Protein AF-A0A103XYT4-F1 (afdb_monomer_lite)

Radius of gyration: 25.84 Å; chains: 1; bounding box: 38×36×89 Å

Secondary structure (DSSP, 8-state):
--HHHHHHHHHHHHHHHHHHHHHHHHHHHIIIIIHHHHHHHHTS----PPPHHHHTTS-EEEETTT--EEEEGGGEEEEEEEETTEEEEEES---SEEEEEEEEEEETTEEEEEEEEEETTT--EEEEEEEEESSGGGGGGTT-EEEEGGGEEEE--

InterPro domains:
  IPR004910 Yippee/Mis18/Cereblon [PF03226] (61-152)
  IPR034751 Yippee domain [PS51792] (59-156)
  IPR039058 Yippee family [PTHR13848] (49-154)

Organism: Cynara cardunculus var. scolymus (NCBI:txid59895)

Foldseek 3Di:
DPPVVVVVVVVVVVVVVVVVVVVVVVVCCCVVPVVVVVVVVVVDDDLDQCDVVLVQAFKFKAFPPPRHTWGTPVQFPDFCDADPVGTKTKGLDTHQWDWADFDWDQDPVGIFTKTFIARNPPRDGFFIATCDDPDPVCCVRHNMTIGHPVGIDIDDD

Sequence (157 aa):
YNHLSLRRIYSSLSHYIYIYIYIYIYIYIYIYIYLPTKLYLFGNQYHQRIVMEDLDKNPFYSCNRCRNPIALRDNLLSKAFKAQSGQAYMFSDAKNFVLGENKVRQLMTGRFVVADVYCSNCGEVLGWKYLKSFHVSQNYKVGNFIIEKAKVLKEYA

Structure (mmCIF, N/CA/C/O backbone):
data_AF-A0A103XYT4-F1
#
_entry.id   AF-A0A103XYT4-F1
#
loop_
_atom_site.group_PDB
_atom_site.id
_atom_site.type_symbol
_atom_site.label_atom_id
_atom_site.label_alt_id
_atom_site.label_comp_id
_atom_site.label_asym_id
_atom_site.label_entity_id
_atom_site.label_seq_id
_atom_site.pdbx_PDB_ins_code
_atom_site.Cartn_x
_atom_site.Cartn_y
_atom_site.Cartn_z
_atom_site.occupancy
_atom_site.B_iso_or_equiv
_atom_site.auth_seq_id
_atom_site.auth_comp_id
_atom_site.auth_asym_id
_atom_site.auth_atom_id
_atom_site.pdbx_PDB_model_num
ATOM 1 N N . TYR A 1 1 ? -2.283 -23.734 -75.624 1.00 49.59 1 TYR A N 1
ATOM 2 C CA . TYR 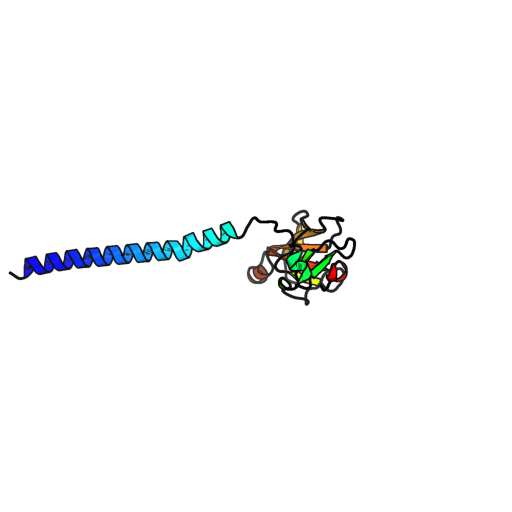A 1 1 ? -3.380 -23.073 -74.884 1.00 49.59 1 TYR A CA 1
ATOM 3 C C . TYR A 1 1 ? -3.254 -23.112 -73.348 1.00 49.59 1 TYR A C 1
ATOM 5 O O . TYR A 1 1 ? -3.831 -22.242 -72.715 1.00 49.59 1 TYR A O 1
ATOM 13 N N . ASN A 1 2 ? -2.459 -24.001 -72.724 1.00 55.03 2 ASN A N 1
ATOM 14 C CA . ASN A 1 2 ? -2.440 -24.168 -71.250 1.00 55.03 2 ASN A CA 1
ATOM 15 C C . ASN A 1 2 ? -1.407 -23.336 -70.454 1.00 55.03 2 ASN A C 1
ATOM 17 O O . ASN A 1 2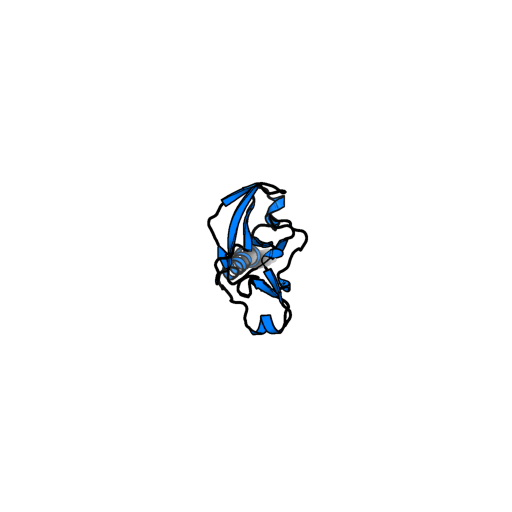 ? -1.461 -23.303 -69.231 1.00 55.03 2 ASN A O 1
ATOM 21 N N . HIS A 1 3 ? -0.456 -22.656 -71.103 1.00 51.31 3 HIS A N 1
ATOM 22 C CA . HIS A 1 3 ? 0.655 -22.002 -70.389 1.00 51.31 3 HIS A CA 1
ATOM 23 C C . HIS A 1 3 ? 0.339 -20.562 -69.923 1.00 51.31 3 HIS A C 1
ATOM 25 O O . HIS A 1 3 ? 0.902 -20.071 -68.945 1.00 51.31 3 HIS A O 1
ATOM 31 N N . LEU A 1 4 ? -0.586 -19.878 -70.610 1.00 52.75 4 LEU A N 1
ATOM 32 C CA . LEU A 1 4 ? -1.025 -18.515 -70.275 1.00 52.75 4 LEU A CA 1
ATOM 33 C C . LEU A 1 4 ? -2.061 -18.492 -69.139 1.00 52.75 4 LEU A C 1
ATOM 35 O O . LEU A 1 4 ? -2.088 -17.537 -68.366 1.00 52.75 4 LEU A O 1
ATOM 39 N N . SER A 1 5 ? -2.879 -19.542 -69.007 1.00 55.72 5 SER A N 1
ATOM 40 C CA . SER A 1 5 ? -3.843 -19.710 -67.912 1.00 55.72 5 SER A CA 1
ATOM 41 C C . SER A 1 5 ? -3.145 -20.023 -66.588 1.00 55.72 5 SER A C 1
ATOM 43 O O . SER A 1 5 ? -3.447 -19.386 -65.582 1.00 55.72 5 SER A O 1
ATOM 45 N N . LEU A 1 6 ? -2.140 -20.907 -66.597 1.00 52.59 6 LEU A N 1
ATOM 46 C CA . LEU A 1 6 ? -1.341 -21.231 -65.412 1.00 52.59 6 LEU A CA 1
ATOM 47 C C . LEU A 1 6 ? -0.606 -20.002 -64.862 1.00 52.59 6 LEU A C 1
ATOM 49 O O . LEU A 1 6 ? -0.729 -19.722 -63.677 1.00 52.59 6 LEU A O 1
ATOM 53 N N . ARG A 1 7 ? 0.076 -19.197 -65.694 1.00 54.84 7 ARG A N 1
ATOM 54 C CA . ARG A 1 7 ? 0.737 -17.960 -65.215 1.00 54.84 7 ARG A CA 1
ATOM 55 C C . ARG A 1 7 ? -0.231 -16.979 -64.546 1.00 54.84 7 ARG A C 1
ATOM 57 O O . ARG A 1 7 ? 0.147 -16.340 -63.569 1.00 54.84 7 ARG A O 1
ATOM 64 N N . ARG A 1 8 ? -1.465 -16.876 -65.048 1.00 54.53 8 ARG A N 1
ATOM 65 C CA . ARG A 1 8 ? -2.505 -15.999 -64.486 1.00 54.53 8 ARG A CA 1
ATOM 66 C C . ARG A 1 8 ? -3.000 -16.508 -63.124 1.00 54.53 8 ARG A C 1
ATOM 68 O O . ARG A 1 8 ? -3.173 -15.714 -62.209 1.00 54.53 8 ARG A O 1
ATOM 75 N N . ILE A 1 9 ? -3.130 -17.829 -62.977 1.00 57.16 9 ILE A N 1
ATOM 76 C CA . ILE A 1 9 ? -3.483 -18.506 -61.718 1.00 57.16 9 ILE A CA 1
ATOM 77 C C . ILE A 1 9 ? -2.339 -18.388 -60.693 1.00 57.16 9 ILE A C 1
ATOM 79 O O . ILE A 1 9 ? -2.571 -18.023 -59.543 1.00 57.16 9 ILE A O 1
ATOM 83 N N . TYR A 1 10 ? -1.086 -18.608 -61.106 1.00 54.00 10 TYR A N 1
ATOM 84 C CA . TYR A 1 10 ? 0.088 -18.450 -60.238 1.00 54.00 10 TYR A CA 1
ATOM 85 C C . TYR A 1 10 ? 0.257 -17.005 -59.747 1.00 54.00 10 TYR A C 1
ATOM 87 O O . TYR A 1 10 ? 0.582 -16.797 -58.577 1.00 54.00 10 TYR A O 1
ATOM 95 N N . SER A 1 11 ? -0.019 -16.000 -60.590 1.00 59.06 11 SER A N 1
ATOM 96 C CA . SER A 1 11 ? 0.031 -14.600 -60.152 1.00 59.06 11 SER A CA 1
ATOM 97 C C . SER A 1 11 ? -1.121 -14.252 -59.203 1.00 59.06 11 SER A C 1
ATOM 99 O O . SER A 1 11 ? -0.902 -13.506 -58.252 1.00 59.06 11 SER A O 1
ATOM 101 N N . SER A 1 12 ? -2.329 -14.798 -59.390 1.00 61.66 12 SER A N 1
ATOM 102 C CA . SER A 1 12 ? -3.454 -14.558 -58.473 1.00 61.66 12 SER A CA 1
ATOM 103 C C . SER A 1 12 ? -3.289 -15.264 -57.122 1.00 61.66 12 SER A C 1
ATOM 105 O O . SER A 1 12 ? -3.586 -14.671 -56.087 1.00 61.66 12 SER A O 1
ATOM 107 N N . LEU A 1 13 ? -2.753 -16.491 -57.102 1.00 63.00 13 LEU A N 1
ATOM 108 C CA . LEU A 1 13 ? -2.424 -17.206 -55.860 1.00 63.00 13 LEU A CA 1
ATOM 109 C C . LEU A 1 13 ? -1.298 -16.511 -55.085 1.00 63.00 13 LEU A C 1
ATOM 111 O O . LEU A 1 13 ? -1.364 -16.428 -53.863 1.00 63.00 13 LEU A O 1
ATOM 115 N N . SER A 1 14 ? -0.306 -15.951 -55.781 1.00 70.75 14 SER A N 1
ATOM 116 C CA . SER A 1 14 ? 0.765 -15.175 -55.147 1.00 70.75 14 SER A CA 1
ATOM 117 C C . SER A 1 14 ? 0.240 -13.909 -54.457 1.00 70.75 14 SER A C 1
ATOM 119 O O . SER A 1 14 ? 0.633 -13.636 -53.323 1.00 70.75 14 SER A O 1
ATOM 121 N N . HIS A 1 15 ? -0.705 -13.187 -55.072 1.00 77.00 15 HIS A N 1
ATOM 122 C CA . HIS A 1 15 ? -1.351 -12.036 -54.429 1.00 77.00 15 HIS A CA 1
ATOM 123 C C . HIS A 1 15 ? -2.199 -12.445 -53.220 1.00 77.00 15 HIS A C 1
ATOM 125 O O . HIS A 1 15 ? -2.152 -11.773 -52.193 1.00 77.00 15 HIS A O 1
ATOM 131 N N . TYR A 1 16 ? -2.932 -13.559 -53.304 1.00 79.00 16 TYR A N 1
ATOM 132 C CA . TYR A 1 16 ? -3.721 -14.059 -52.174 1.00 79.00 16 TYR A CA 1
ATOM 133 C C . TYR A 1 16 ? -2.835 -14.432 -50.977 1.00 79.00 16 TYR A C 1
ATOM 135 O O . TYR A 1 16 ? -3.115 -14.035 -49.847 1.00 79.00 16 TYR A O 1
ATOM 143 N N . ILE A 1 17 ? -1.723 -15.127 -51.234 1.00 81.81 17 ILE A N 1
ATOM 144 C CA . ILE A 1 17 ? -0.734 -15.478 -50.207 1.00 81.81 17 ILE A CA 1
ATOM 145 C C . ILE A 1 17 ? -0.126 -14.211 -49.595 1.00 81.81 17 ILE A C 1
ATOM 147 O O . ILE A 1 17 ? -0.013 -14.118 -48.375 1.00 81.81 17 ILE A O 1
ATOM 151 N N . TYR A 1 18 ? 0.210 -13.212 -50.414 1.00 83.50 18 TYR A N 1
ATOM 152 C CA . TYR A 1 18 ? 0.757 -11.945 -49.927 1.00 83.50 18 TYR A CA 1
ATOM 153 C C . TYR A 1 18 ? -0.228 -11.192 -49.021 1.00 83.50 18 TYR A C 1
ATOM 155 O O . TYR A 1 18 ? 0.146 -10.762 -47.931 1.00 83.50 18 TYR A O 1
ATOM 163 N N . ILE A 1 19 ? -1.498 -11.084 -49.428 1.00 86.56 19 ILE A N 1
ATOM 164 C CA . ILE A 1 19 ? -2.554 -10.442 -48.629 1.00 86.56 19 ILE A CA 1
ATOM 165 C C . ILE A 1 19 ? -2.761 -11.195 -47.311 1.00 86.56 19 ILE A C 1
ATOM 167 O O . ILE A 1 19 ? -2.842 -10.571 -46.254 1.00 86.56 19 ILE A O 1
ATOM 171 N N . TYR A 1 20 ? -2.795 -12.529 -47.352 1.00 88.44 20 TYR A N 1
ATOM 172 C CA . TYR A 1 20 ? -2.959 -13.351 -46.155 1.00 88.44 20 TYR A CA 1
ATOM 173 C C . TYR A 1 20 ? -1.797 -13.170 -45.168 1.00 88.44 20 TYR A C 1
ATOM 175 O O . TYR A 1 20 ? -2.028 -12.955 -43.977 1.00 88.44 20 TYR A O 1
ATOM 183 N N . ILE A 1 21 ? -0.553 -13.183 -45.659 1.00 87.75 21 ILE A N 1
ATOM 184 C CA . ILE A 1 21 ? 0.641 -12.935 -44.838 1.00 87.75 21 ILE A CA 1
ATOM 185 C C . ILE A 1 21 ? 0.597 -11.525 -44.240 1.00 87.75 21 ILE A C 1
ATOM 187 O O . ILE A 1 21 ? 0.856 -11.362 -43.050 1.00 87.75 21 ILE A O 1
ATOM 191 N N . TYR A 1 22 ? 0.226 -10.515 -45.030 1.00 90.38 22 TYR A N 1
ATOM 192 C CA . TYR A 1 22 ? 0.132 -9.135 -44.556 1.00 90.38 22 TYR A CA 1
ATOM 193 C C . TYR A 1 22 ? -0.913 -8.973 -43.443 1.00 90.38 22 TYR A C 1
ATOM 195 O O . TYR A 1 22 ? -0.612 -8.394 -42.400 1.00 90.38 22 TYR A O 1
ATOM 203 N N . ILE A 1 23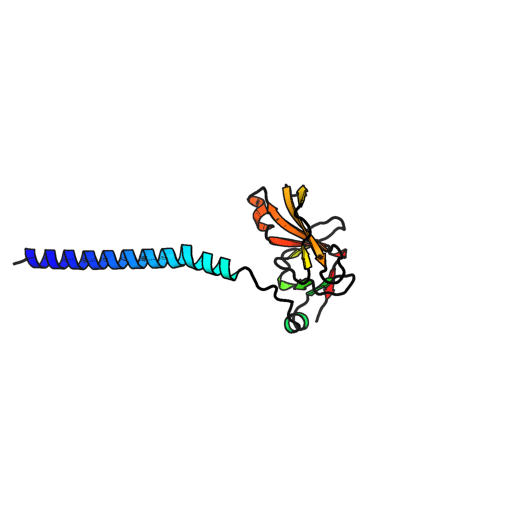 ? -2.114 -9.536 -43.621 1.00 90.88 23 ILE A N 1
ATOM 204 C CA . ILE A 1 23 ? -3.176 -9.511 -42.603 1.00 90.88 23 ILE A CA 1
ATOM 205 C C . ILE A 1 23 ? -2.728 -10.250 -41.340 1.00 90.88 23 ILE A C 1
ATOM 207 O O . ILE A 1 23 ? -2.898 -9.730 -40.238 1.00 90.88 23 ILE A O 1
ATOM 211 N N . TYR A 1 24 ? -2.122 -11.431 -41.484 1.00 91.88 24 TYR A N 1
ATOM 212 C CA . TYR A 1 24 ? -1.638 -12.208 -40.346 1.00 91.88 24 TYR A CA 1
ATOM 213 C C . TYR A 1 24 ? -0.570 -11.446 -39.549 1.00 91.88 24 TYR A C 1
ATOM 215 O O . TYR A 1 24 ? -0.670 -11.351 -38.327 1.00 91.88 24 TYR A O 1
ATOM 223 N N . ILE A 1 25 ? 0.410 -10.840 -40.230 1.00 90.75 25 ILE A N 1
ATOM 224 C CA . ILE A 1 25 ? 1.443 -10.009 -39.594 1.00 90.75 25 ILE A CA 1
ATOM 225 C C . ILE A 1 25 ? 0.811 -8.793 -38.911 1.00 90.75 25 ILE A C 1
ATOM 227 O O . ILE A 1 25 ? 1.165 -8.490 -37.773 1.00 90.75 25 ILE A O 1
ATOM 231 N N . TYR A 1 26 ? -0.141 -8.117 -39.558 1.00 91.75 26 TYR A N 1
ATOM 232 C CA . TYR A 1 26 ? -0.823 -6.963 -38.975 1.00 91.75 26 TYR A CA 1
ATOM 233 C C . TYR A 1 26 ? -1.601 -7.336 -37.705 1.00 91.75 26 TYR A C 1
ATOM 235 O O . TYR A 1 26 ? -1.451 -6.669 -36.682 1.00 91.75 26 TYR A O 1
ATOM 243 N N . ILE A 1 27 ? -2.376 -8.426 -37.734 1.00 89.06 27 ILE A N 1
ATOM 244 C CA . ILE A 1 27 ? -3.107 -8.938 -36.563 1.00 89.06 27 ILE A CA 1
ATOM 245 C C . ILE A 1 27 ? -2.129 -9.335 -35.457 1.00 89.06 27 ILE A C 1
ATOM 247 O O . ILE A 1 27 ? -2.340 -8.975 -34.301 1.00 89.06 27 ILE A O 1
ATOM 251 N N . TYR A 1 28 ? -1.044 -10.031 -35.800 1.00 88.12 28 TYR A N 1
ATOM 252 C CA . TYR A 1 28 ? -0.024 -10.432 -34.836 1.00 88.12 28 TYR A CA 1
ATOM 253 C C . TYR A 1 28 ? 0.621 -9.208 -34.170 1.00 88.12 28 TYR A C 1
ATOM 255 O O . TYR A 1 28 ? 0.671 -9.118 -32.947 1.00 88.12 28 TYR A O 1
ATOM 263 N N . ILE A 1 29 ? 1.041 -8.208 -34.947 1.00 86.81 29 ILE A N 1
ATOM 264 C CA . ILE A 1 29 ? 1.579 -6.949 -34.415 1.00 86.81 29 ILE A CA 1
ATOM 265 C C . ILE A 1 29 ? 0.525 -6.235 -33.550 1.00 86.81 29 ILE A C 1
ATOM 267 O O . ILE A 1 29 ? 0.836 -5.761 -32.457 1.00 86.81 29 ILE A O 1
ATOM 271 N N . TYR A 1 30 ? -0.735 -6.186 -33.982 1.00 85.25 30 TYR A N 1
ATOM 272 C CA . TYR A 1 30 ? -1.799 -5.552 -33.208 1.00 85.25 30 TYR A CA 1
ATOM 273 C C . TYR A 1 30 ? -2.032 -6.246 -31.859 1.00 85.25 30 TYR A C 1
ATOM 275 O O . TYR A 1 30 ? -2.070 -5.575 -30.830 1.00 85.25 30 TYR A O 1
ATOM 283 N N . ILE A 1 31 ? -2.127 -7.577 -31.837 1.00 80.94 31 ILE A N 1
ATOM 284 C CA . ILE A 1 31 ? -2.396 -8.364 -30.625 1.00 80.94 31 ILE A CA 1
ATOM 285 C C . ILE A 1 31 ? -1.185 -8.405 -29.691 1.00 80.94 31 ILE A C 1
ATOM 287 O O . ILE A 1 31 ? -1.357 -8.276 -28.484 1.00 80.94 31 ILE A O 1
ATOM 291 N N . TYR A 1 32 ? 0.026 -8.581 -30.217 1.00 78.50 32 TYR A N 1
ATOM 292 C CA . TYR A 1 32 ? 1.211 -8.828 -29.390 1.00 78.50 32 TYR A CA 1
ATOM 293 C C . TYR A 1 32 ? 2.049 -7.579 -29.109 1.00 78.50 32 TYR A C 1
ATOM 295 O O . TYR A 1 32 ? 2.853 -7.599 -28.180 1.00 78.50 32 TYR A O 1
ATOM 303 N N . ILE A 1 33 ? 1.868 -6.492 -29.865 1.00 74.75 33 ILE A N 1
ATOM 304 C CA . ILE A 1 33 ? 2.608 -5.237 -29.661 1.00 74.75 33 ILE A CA 1
ATOM 305 C C . ILE A 1 33 ? 1.664 -4.122 -29.210 1.00 74.75 33 ILE A C 1
ATOM 307 O O . ILE A 1 33 ? 1.885 -3.550 -28.140 1.00 74.75 33 ILE A O 1
ATOM 311 N N . TYR A 1 34 ? 0.599 -3.827 -29.964 1.00 70.88 34 TYR A N 1
ATOM 312 C CA . TYR A 1 34 ? -0.269 -2.672 -29.681 1.00 70.88 34 TYR A CA 1
ATOM 313 C C . TYR A 1 34 ? -1.280 -2.904 -28.550 1.00 70.88 34 TYR A C 1
ATOM 315 O O . TYR A 1 34 ? -1.484 -2.018 -27.723 1.00 70.88 34 TYR A O 1
ATOM 323 N N . LEU A 1 35 ? -1.917 -4.073 -28.475 1.00 66.25 35 LEU A N 1
ATOM 324 C CA . LEU A 1 35 ? -2.896 -4.390 -27.433 1.00 66.25 35 LEU A CA 1
ATOM 325 C C . LEU A 1 35 ? -2.273 -4.424 -26.025 1.00 66.25 35 LEU A C 1
ATOM 327 O O . LEU A 1 35 ? -2.834 -3.777 -25.138 1.00 66.25 35 LEU A O 1
ATOM 331 N N . PRO A 1 36 ? -1.111 -5.071 -25.785 1.00 60.78 36 PRO A N 1
ATOM 332 C CA . PRO A 1 36 ? -0.446 -4.993 -24.492 1.00 60.78 36 PRO A CA 1
ATOM 333 C C . PRO A 1 36 ? 0.025 -3.573 -24.191 1.00 60.78 36 PRO A C 1
ATOM 335 O O . PRO A 1 36 ? -0.223 -3.114 -23.086 1.00 60.78 36 PRO A O 1
ATOM 338 N N . THR A 1 37 ? 0.605 -2.819 -25.137 1.00 55.69 37 THR A N 1
ATOM 339 C CA . THR A 1 37 ? 0.962 -1.411 -24.857 1.00 55.69 37 THR A CA 1
ATOM 340 C C . THR A 1 37 ? -0.259 -0.555 -24.534 1.00 55.69 37 THR A C 1
ATOM 342 O O . THR A 1 37 ? -0.196 0.233 -23.600 1.00 55.69 37 THR A O 1
ATOM 345 N N . LYS A 1 38 ? -1.397 -0.736 -25.212 1.00 55.03 38 LYS A N 1
ATOM 346 C CA . LYS A 1 38 ? -2.646 -0.025 -24.902 1.00 55.03 38 LYS A CA 1
ATOM 347 C C . LYS A 1 38 ? -3.198 -0.424 -23.528 1.00 55.03 38 LYS A C 1
ATOM 349 O O . LYS A 1 38 ? -3.546 0.458 -22.754 1.00 55.03 38 LYS A O 1
ATOM 354 N N . LEU A 1 39 ? -3.205 -1.710 -23.174 1.00 53.56 39 LEU A N 1
ATOM 355 C CA . LEU A 1 39 ? -3.575 -2.180 -21.829 1.00 53.56 39 LEU A CA 1
ATOM 356 C C . LEU A 1 39 ? -2.620 -1.655 -20.742 1.00 53.56 39 LEU A C 1
ATOM 358 O O . LEU A 1 39 ? -3.073 -1.261 -19.672 1.00 53.56 39 LEU A O 1
ATOM 362 N N . TYR A 1 40 ? -1.318 -1.574 -21.024 1.00 48.94 40 TYR A N 1
ATOM 363 C CA . TYR A 1 40 ? -0.326 -0.973 -20.127 1.00 48.94 40 TYR A CA 1
ATOM 364 C C . TYR A 1 40 ? -0.496 0.550 -19.996 1.00 48.94 40 TYR A C 1
ATOM 366 O O . TYR A 1 40 ? -0.321 1.084 -18.903 1.00 48.94 40 TYR A O 1
ATOM 374 N N . LEU A 1 41 ? -0.861 1.247 -21.078 1.00 48.41 41 LEU A N 1
ATOM 375 C CA . LEU A 1 41 ? -1.097 2.695 -21.088 1.00 48.41 41 LEU A CA 1
ATOM 376 C C . LEU A 1 41 ? -2.418 3.075 -20.399 1.00 48.41 41 LEU A C 1
ATOM 378 O O . LEU A 1 41 ? -2.460 4.079 -19.700 1.00 48.41 41 LEU A O 1
ATOM 382 N N . PHE A 1 42 ? -3.472 2.259 -20.516 1.00 50.34 42 PHE A N 1
ATOM 383 C CA . PHE A 1 42 ? -4.706 2.422 -19.729 1.00 50.34 42 PHE A CA 1
ATOM 384 C C . PHE A 1 42 ? -4.564 1.931 -18.276 1.00 50.34 42 PHE A C 1
ATOM 386 O O . PHE A 1 42 ? -5.372 2.291 -17.423 1.00 50.34 42 PHE A O 1
ATOM 393 N N . GLY A 1 43 ? -3.534 1.135 -17.974 1.00 40.50 43 GLY A N 1
ATOM 394 C CA . GLY A 1 43 ? -3.284 0.559 -16.651 1.00 40.50 43 GLY A CA 1
ATOM 395 C C . GLY A 1 43 ? -2.700 1.520 -15.613 1.00 40.50 43 GLY A C 1
ATOM 396 O O . GLY A 1 43 ? -2.508 1.122 -14.468 1.00 40.50 43 GLY A O 1
ATOM 397 N N . ASN A 1 44 ? -2.415 2.773 -15.969 1.00 42.81 44 ASN A N 1
ATOM 398 C CA . ASN A 1 44 ? -1.881 3.765 -15.041 1.00 42.81 44 ASN A CA 1
ATOM 399 C C . ASN A 1 44 ? -2.452 5.146 -15.356 1.00 42.81 44 ASN A C 1
ATOM 401 O O . ASN A 1 44 ? -1.916 5.818 -16.227 1.00 42.81 44 ASN A O 1
ATOM 405 N N . GLN A 1 45 ? -3.495 5.556 -14.621 1.00 42.12 45 GLN A N 1
ATOM 406 C CA . GLN A 1 45 ? -3.738 6.924 -14.113 1.00 42.12 45 GLN A CA 1
ATOM 407 C C . GLN A 1 45 ? -5.231 7.188 -13.856 1.00 42.12 45 GLN A C 1
ATOM 409 O O . GLN A 1 45 ? -5.829 8.074 -14.447 1.00 42.12 45 GLN A O 1
ATOM 414 N N . TYR A 1 46 ? -5.823 6.494 -12.883 1.00 38.78 46 TYR A N 1
ATOM 415 C CA . TYR A 1 46 ? -6.902 7.090 -12.097 1.00 38.78 46 TYR A CA 1
ATOM 416 C C . TYR A 1 46 ? -6.643 6.740 -10.635 1.00 38.78 46 TYR A C 1
ATOM 418 O O . TYR A 1 46 ? -6.762 5.591 -10.211 1.00 38.78 46 TYR A O 1
ATOM 426 N N . HIS A 1 47 ? -6.238 7.742 -9.853 1.00 47.03 47 HIS A N 1
ATOM 427 C CA . HIS A 1 47 ? -6.319 7.718 -8.394 1.00 47.03 47 HIS A CA 1
ATOM 428 C C . HIS A 1 47 ? -7.811 7.662 -8.019 1.00 47.03 47 HIS A C 1
ATOM 430 O O . HIS A 1 47 ? -8.409 8.646 -7.597 1.00 47.03 47 HIS A O 1
ATOM 436 N N . GLN A 1 48 ? -8.451 6.522 -8.266 1.00 52.06 48 GLN A N 1
ATOM 437 C CA . GLN A 1 48 ? -9.859 6.319 -7.978 1.00 52.06 48 GLN A CA 1
ATOM 438 C C . GLN A 1 48 ? -9.956 6.209 -6.457 1.00 52.06 48 GLN A C 1
ATOM 440 O O . GLN A 1 48 ? -9.554 5.205 -5.868 1.00 52.06 48 GLN A O 1
ATOM 445 N N . ARG A 1 49 ? -10.371 7.299 -5.799 1.00 54.81 49 ARG A N 1
ATOM 446 C CA . ARG A 1 49 ? -10.845 7.231 -4.411 1.00 54.81 49 ARG A CA 1
ATOM 447 C C . ARG A 1 49 ? -11.832 6.070 -4.334 1.00 54.81 49 ARG A C 1
ATOM 449 O O . ARG A 1 49 ? -12.609 5.891 -5.269 1.00 54.81 49 ARG A O 1
ATOM 456 N N . ILE A 1 50 ? -11.777 5.290 -3.255 1.00 59.62 50 ILE A N 1
ATOM 457 C CA . ILE A 1 50 ? -12.786 4.253 -3.020 1.00 59.62 50 ILE A CA 1
ATOM 458 C C . ILE A 1 50 ? -14.141 4.966 -3.054 1.00 59.62 50 ILE A C 1
ATOM 460 O O . ILE A 1 50 ? -14.341 5.928 -2.307 1.00 59.62 50 ILE A O 1
ATOM 464 N N . VAL A 1 51 ? -15.000 4.591 -4.002 1.00 64.31 51 VAL A N 1
ATOM 465 C CA . VAL A 1 51 ? -16.316 5.213 -4.157 1.00 64.31 51 VAL A CA 1
ATOM 466 C C . VAL A 1 51 ? -17.150 4.772 -2.957 1.00 64.31 51 VAL A C 1
ATOM 468 O O . VAL A 1 51 ? -17.015 3.636 -2.512 1.00 64.31 51 VAL A O 1
ATOM 471 N N . MET A 1 52 ? -17.987 5.657 -2.407 1.00 61.50 52 MET A N 1
ATOM 472 C CA . MET A 1 52 ? -18.804 5.330 -1.223 1.00 61.50 52 MET A CA 1
ATOM 473 C C . MET A 1 52 ? -19.613 4.038 -1.428 1.00 61.50 52 MET A C 1
ATOM 475 O O . MET A 1 52 ? -19.688 3.207 -0.535 1.00 61.50 52 MET A O 1
ATOM 479 N N . GLU A 1 53 ? -20.093 3.807 -2.652 1.00 62.28 53 GLU A N 1
ATOM 480 C CA . GLU A 1 53 ? -20.847 2.606 -3.017 1.00 62.28 53 GLU A CA 1
ATOM 481 C C . GLU A 1 53 ? -20.054 1.289 -2.870 1.00 62.28 53 GLU A C 1
ATOM 483 O O . GLU A 1 53 ? -20.651 0.249 -2.589 1.00 62.28 53 GLU A O 1
ATOM 488 N N . ASP A 1 54 ? -18.723 1.315 -3.013 1.00 64.19 54 ASP A N 1
ATOM 489 C CA . ASP A 1 54 ? -17.874 0.136 -2.787 1.00 64.19 54 ASP A CA 1
ATOM 490 C C . ASP A 1 54 ? -17.722 -0.164 -1.289 1.00 64.19 54 ASP A C 1
ATOM 492 O O . ASP A 1 54 ? -17.645 -1.329 -0.892 1.00 64.19 54 ASP A O 1
ATOM 496 N N . LEU A 1 55 ? -17.680 0.883 -0.456 1.00 65.81 55 LEU A N 1
ATOM 497 C CA . LEU A 1 55 ? -17.559 0.758 1.000 1.00 65.81 55 LEU A CA 1
ATOM 498 C C . LEU A 1 55 ? -18.829 0.174 1.619 1.00 65.81 55 LEU A C 1
ATOM 500 O O . LEU A 1 55 ? -18.716 -0.590 2.569 1.00 65.81 55 LEU A O 1
ATOM 504 N N . ASP A 1 56 ? -19.998 0.484 1.052 1.00 68.44 56 ASP A N 1
ATOM 505 C CA . ASP A 1 56 ? -21.309 0.038 1.545 1.00 68.44 56 ASP A CA 1
ATOM 506 C C . ASP A 1 56 ? -21.642 -1.418 1.175 1.00 68.44 56 ASP A C 1
ATOM 508 O O . ASP A 1 56 ? -22.600 -1.999 1.685 1.00 68.44 56 ASP A O 1
ATOM 512 N N . LYS A 1 57 ? -20.874 -2.030 0.267 1.00 74.50 57 LYS A N 1
ATOM 513 C CA . LYS A 1 57 ? -21.126 -3.400 -0.216 1.00 74.50 57 LYS A CA 1
ATOM 514 C C . LYS A 1 57 ? -20.030 -4.379 0.181 1.00 74.50 57 LYS A C 1
ATOM 516 O O . LYS A 1 57 ? -20.309 -5.568 0.338 1.00 74.50 57 LYS A O 1
ATOM 521 N N . ASN A 1 58 ? -18.798 -3.901 0.362 1.00 81.50 58 ASN A N 1
ATOM 522 C CA . ASN A 1 58 ? -17.639 -4.759 0.560 1.00 81.50 58 ASN A CA 1
ATOM 523 C C . ASN A 1 58 ? -16.886 -4.432 1.853 1.00 81.50 58 ASN A C 1
ATOM 525 O O . ASN A 1 58 ? -16.598 -3.270 2.133 1.00 81.50 58 ASN A O 1
ATOM 529 N N . PRO A 1 59 ? -16.448 -5.452 2.620 1.00 90.31 59 PRO A N 1
ATOM 530 C CA . PRO A 1 59 ? -15.562 -5.223 3.749 1.00 90.31 59 PRO A CA 1
ATOM 531 C C . PRO A 1 59 ? -14.279 -4.526 3.295 1.00 90.31 59 PRO A C 1
ATOM 533 O O . PRO A 1 59 ? -13.669 -4.905 2.289 1.00 90.31 59 PRO A O 1
ATOM 536 N N . PHE A 1 60 ? -13.814 -3.565 4.079 1.00 93.50 60 PHE A N 1
ATOM 537 C CA . PHE A 1 60 ? -12.626 -2.786 3.757 1.00 93.50 60 PHE A CA 1
ATOM 538 C C . PHE A 1 60 ? -11.717 -2.626 4.973 1.00 93.50 60 PHE A C 1
ATOM 540 O O . PHE A 1 60 ? -12.013 -3.069 6.083 1.00 93.50 60 PHE A O 1
ATOM 547 N N . TYR A 1 61 ? -10.546 -2.056 4.732 1.00 95.31 61 TYR A N 1
ATOM 548 C CA . TYR A 1 61 ? -9.529 -1.791 5.729 1.00 95.31 61 TYR A CA 1
ATOM 549 C C . TYR A 1 61 ? -9.324 -0.288 5.837 1.00 95.31 61 TYR A C 1
ATOM 551 O O . TYR A 1 61 ? -8.971 0.361 4.850 1.00 95.31 61 TYR A O 1
ATOM 559 N N . SER A 1 62 ? -9.523 0.254 7.032 1.00 95.44 62 SER A N 1
ATOM 560 C CA . SER A 1 62 ? -9.360 1.669 7.343 1.00 95.44 62 SER A CA 1
ATOM 561 C C . SER A 1 62 ? -8.124 1.903 8.210 1.00 95.44 62 SER A C 1
ATOM 563 O O . SER A 1 62 ? -7.634 1.005 8.898 1.00 95.44 62 SER A O 1
ATOM 565 N N . CYS A 1 63 ? -7.579 3.116 8.178 1.00 96.75 63 CYS A N 1
ATOM 566 C CA . CYS A 1 63 ? -6.501 3.518 9.072 1.00 96.75 63 CYS A CA 1
ATOM 567 C C . CYS A 1 63 ? -6.973 3.464 10.533 1.00 96.75 63 CYS A C 1
ATOM 569 O O . CYS A 1 63 ? -7.945 4.123 10.896 1.00 96.75 63 CYS A O 1
ATOM 571 N N . ASN A 1 64 ? -6.228 2.772 11.399 1.00 96.38 64 ASN A N 1
ATOM 572 C CA . ASN A 1 64 ? -6.577 2.626 12.817 1.00 96.38 64 ASN A CA 1
ATOM 573 C C . ASN A 1 64 ? -6.663 3.982 13.555 1.00 96.38 64 ASN A C 1
ATOM 575 O O . ASN A 1 64 ? -7.490 4.160 14.441 1.00 96.38 64 ASN A O 1
ATOM 579 N N . ARG A 1 65 ? -5.855 4.975 13.150 1.00 96.38 65 ARG A N 1
ATOM 580 C CA . ARG A 1 65 ? -5.798 6.295 13.805 1.00 96.38 65 ARG A CA 1
ATOM 581 C C . ARG A 1 65 ? -6.941 7.238 13.406 1.00 96.38 65 ARG A C 1
ATOM 583 O O . ARG A 1 65 ? -7.430 7.973 14.251 1.00 96.38 65 ARG A O 1
ATOM 590 N N . CYS A 1 66 ? -7.324 7.275 12.127 1.00 95.31 66 CYS A N 1
ATOM 591 C CA . CYS A 1 66 ? -8.239 8.304 11.597 1.00 95.31 66 CYS A CA 1
ATOM 592 C C . CYS A 1 66 ? -9.398 7.762 10.756 1.00 95.31 66 CYS A C 1
ATOM 594 O O . CYS A 1 66 ? -10.121 8.549 10.155 1.00 95.31 66 CYS A O 1
ATOM 596 N N . ARG A 1 67 ? -9.539 6.435 10.660 1.00 94.31 67 ARG A N 1
ATOM 597 C CA . ARG A 1 67 ? -10.593 5.741 9.901 1.00 94.31 67 ARG A CA 1
ATOM 598 C C . ARG A 1 67 ? -10.635 6.026 8.401 1.00 94.31 67 ARG A C 1
ATOM 600 O O . ARG A 1 67 ? -11.554 5.598 7.723 1.00 94.31 67 ARG A O 1
ATOM 607 N N . ASN A 1 68 ? -9.605 6.668 7.852 1.00 93.56 68 ASN A N 1
ATOM 608 C CA . ASN A 1 68 ? -9.470 6.850 6.411 1.00 93.56 68 ASN A CA 1
ATOM 609 C C . ASN A 1 68 ? -9.424 5.476 5.704 1.00 93.56 68 ASN A C 1
ATOM 611 O O . ASN A 1 68 ? -8.543 4.685 6.053 1.00 93.56 68 ASN A O 1
ATOM 615 N N . PRO A 1 69 ? -10.322 5.165 4.752 1.00 93.31 69 PRO A N 1
ATOM 616 C CA . PRO A 1 69 ? -10.309 3.896 4.025 1.00 93.31 69 PRO A CA 1
ATOM 617 C C . PRO A 1 69 ? -9.030 3.740 3.198 1.00 93.31 69 PRO A C 1
ATOM 619 O O . PRO A 1 69 ? -8.663 4.649 2.458 1.00 93.31 69 PRO A O 1
ATOM 622 N N . ILE A 1 70 ? -8.353 2.598 3.310 1.00 94.62 70 ILE A N 1
ATOM 623 C CA . ILE A 1 70 ? -7.046 2.355 2.679 1.00 94.62 70 ILE A CA 1
ATOM 624 C C . ILE A 1 70 ? -7.116 1.256 1.626 1.00 94.62 70 ILE A C 1
ATOM 626 O O . ILE A 1 70 ? -6.503 1.390 0.575 1.00 94.62 70 ILE A O 1
ATOM 630 N N . ALA A 1 71 ? -7.825 0.158 1.870 1.00 94.19 71 ALA A N 1
ATOM 631 C CA . ALA A 1 71 ? -7.875 -0.946 0.913 1.00 94.19 71 ALA A CA 1
ATOM 632 C C . ALA A 1 71 ? -9.175 -1.735 1.034 1.00 94.19 71 ALA A C 1
ATOM 634 O O . ALA A 1 71 ? -9.706 -1.902 2.128 1.00 94.19 71 ALA A O 1
ATOM 635 N N . LEU A 1 72 ? -9.659 -2.266 -0.084 1.00 92.56 72 LEU A N 1
ATOM 636 C CA . LEU A 1 72 ? -10.784 -3.198 -0.106 1.00 92.56 72 LEU A CA 1
ATOM 637 C C . LEU A 1 72 ? -10.312 -4.612 0.248 1.00 92.56 72 LEU A C 1
ATOM 639 O O . LEU A 1 72 ? -9.162 -4.984 -0.009 1.00 92.56 72 LEU A O 1
ATOM 643 N N . ARG A 1 73 ? -11.207 -5.430 0.809 1.00 92.69 73 ARG A N 1
ATOM 644 C CA . ARG A 1 73 ? -10.919 -6.847 1.067 1.00 92.69 73 ARG A CA 1
ATOM 645 C C . ARG A 1 73 ? -10.636 -7.629 -0.213 1.00 92.69 73 ARG A C 1
ATOM 647 O O . ARG A 1 73 ? -9.822 -8.544 -0.156 1.00 92.69 73 ARG A O 1
ATOM 654 N N . ASP A 1 74 ? -11.245 -7.261 -1.332 1.00 91.19 74 ASP A N 1
ATOM 655 C CA . ASP A 1 74 ? -11.066 -7.956 -2.616 1.00 91.19 74 ASP A CA 1
ATOM 656 C C . ASP A 1 74 ? -9.639 -7.831 -3.158 1.00 91.19 74 ASP A C 1
ATOM 658 O O . ASP A 1 74 ? -9.142 -8.721 -3.843 1.00 91.19 74 ASP A O 1
ATOM 662 N N . ASN A 1 75 ? -8.930 -6.773 -2.757 1.00 93.00 75 ASN A N 1
ATOM 663 C CA . ASN A 1 75 ? -7.527 -6.567 -3.103 1.00 93.00 75 ASN A CA 1
ATOM 664 C C . ASN A 1 75 ? -6.565 -7.317 -2.169 1.00 93.00 75 ASN A C 1
ATOM 666 O O . ASN A 1 75 ? -5.349 -7.208 -2.324 1.00 93.00 75 ASN A O 1
ATOM 670 N N . LEU A 1 76 ? -7.063 -8.044 -1.163 1.00 95.56 76 LEU A N 1
ATOM 671 C CA . LEU A 1 76 ? -6.223 -8.770 -0.216 1.00 95.56 76 LEU A CA 1
ATOM 672 C C . LEU A 1 76 ? -5.659 -10.042 -0.858 1.00 95.56 76 LEU A C 1
ATOM 674 O O . LEU A 1 76 ? -6.359 -11.037 -1.021 1.00 95.56 76 LEU A O 1
ATOM 678 N N . LEU A 1 77 ? -4.356 -10.042 -1.117 1.00 95.06 77 LEU A N 1
ATOM 679 C CA . LEU A 1 77 ? -3.641 -11.176 -1.698 1.00 95.06 77 LEU A CA 1
ATOM 680 C C . LEU A 1 77 ? -3.211 -12.199 -0.643 1.00 95.06 77 LEU A C 1
ATOM 682 O O . LEU A 1 77 ? -3.259 -13.403 -0.878 1.00 95.06 77 LEU A O 1
ATOM 686 N N . SER A 1 78 ? -2.741 -11.744 0.523 1.00 95.00 78 SER A N 1
ATOM 687 C CA . SER A 1 78 ? -2.230 -12.653 1.557 1.00 95.00 78 SER A CA 1
ATOM 688 C C . SER A 1 78 ? -2.254 -12.052 2.959 1.00 95.00 78 SER A C 1
ATOM 690 O O . SER A 1 78 ? -2.077 -10.851 3.149 1.00 95.00 78 SER A O 1
ATOM 692 N N . LYS A 1 79 ? -2.422 -12.919 3.965 1.00 94.94 79 LYS A N 1
ATOM 693 C CA . LYS A 1 79 ? -2.357 -12.593 5.405 1.00 94.94 79 LYS A CA 1
ATOM 694 C C . LYS A 1 79 ? -1.125 -13.179 6.106 1.00 94.94 79 LYS A C 1
ATOM 696 O O . LYS A 1 79 ? -1.009 -13.093 7.327 1.00 94.94 79 LYS A O 1
ATOM 701 N N . ALA A 1 80 ? -0.242 -13.832 5.351 1.00 91.25 80 ALA A N 1
ATOM 702 C CA . ALA A 1 80 ? 0.900 -14.572 5.887 1.00 91.25 80 ALA A CA 1
ATOM 703 C C . ALA A 1 80 ? 2.174 -13.717 6.014 1.00 91.25 80 ALA A C 1
ATOM 705 O O . ALA A 1 80 ? 3.219 -14.220 6.425 1.00 91.25 80 ALA A O 1
ATOM 706 N N . PHE A 1 81 ? 2.111 -12.433 5.652 1.00 92.62 81 PHE A N 1
ATOM 707 C CA . PHE A 1 81 ? 3.267 -11.550 5.713 1.00 92.62 81 PHE A CA 1
ATOM 708 C C . PHE A 1 81 ? 3.555 -11.112 7.148 1.00 92.62 81 PHE A C 1
ATOM 710 O O . PHE A 1 81 ? 2.670 -11.064 8.006 1.00 92.62 81 PHE A O 1
ATOM 717 N N . LYS A 1 82 ? 4.826 -10.798 7.400 1.00 91.69 82 LYS A N 1
ATOM 718 C CA . LYS A 1 82 ? 5.306 -10.278 8.678 1.00 91.69 82 LYS A CA 1
ATOM 719 C C . LYS A 1 82 ? 5.986 -8.931 8.470 1.00 91.69 82 LYS A C 1
ATOM 721 O O . LYS A 1 82 ? 6.662 -8.721 7.463 1.00 91.69 82 LYS A O 1
ATOM 726 N N . ALA A 1 83 ? 5.791 -8.053 9.438 1.00 89.50 83 ALA A N 1
ATOM 727 C CA . ALA A 1 83 ? 6.353 -6.719 9.530 1.00 89.50 83 ALA A CA 1
ATOM 728 C C . ALA A 1 83 ? 6.885 -6.481 10.949 1.00 89.50 83 ALA A C 1
ATOM 730 O O . ALA A 1 83 ? 6.874 -7.390 11.783 1.00 89.50 83 ALA A O 1
ATOM 731 N N . GLN A 1 84 ? 7.353 -5.267 11.231 1.00 84.88 84 GLN A N 1
ATOM 732 C CA . GLN A 1 84 ? 7.964 -4.946 12.519 1.00 84.88 84 GLN A CA 1
ATOM 733 C C . GLN A 1 84 ? 6.970 -5.082 13.683 1.00 84.88 84 GLN A C 1
ATOM 735 O O . GLN A 1 84 ? 7.341 -5.581 14.741 1.00 84.88 84 GLN A O 1
ATOM 740 N N . SER A 1 85 ? 5.699 -4.722 13.479 1.00 85.38 85 SER A N 1
ATOM 741 C CA . SER A 1 85 ? 4.634 -4.879 14.485 1.00 85.38 85 SER A CA 1
ATOM 742 C C . SER A 1 85 ? 3.983 -6.271 14.529 1.00 85.38 85 SER A C 1
ATOM 744 O O . SER A 1 85 ? 2.963 -6.461 15.193 1.00 85.38 85 SER A O 1
ATOM 746 N N . GLY A 1 86 ? 4.546 -7.262 13.830 1.00 91.69 86 GLY A N 1
ATOM 747 C CA . GLY A 1 86 ? 4.026 -8.628 13.789 1.00 91.69 86 GLY A CA 1
ATOM 748 C C . GLY A 1 86 ? 3.388 -8.973 12.448 1.00 91.69 86 GLY A C 1
ATOM 749 O O . GLY A 1 86 ? 4.074 -9.044 11.432 1.00 91.69 86 GLY A O 1
ATOM 750 N N . GLN A 1 87 ? 2.090 -9.279 12.431 1.00 95.19 87 GLN A N 1
ATOM 751 C CA . GLN A 1 87 ? 1.410 -9.748 11.220 1.00 95.19 87 GLN A CA 1
ATOM 752 C C . GLN A 1 87 ? 1.071 -8.591 10.268 1.00 95.19 87 GLN A C 1
ATOM 754 O O . GLN A 1 87 ? 0.638 -7.521 10.696 1.00 95.19 87 GLN A O 1
ATOM 759 N N . ALA A 1 88 ? 1.215 -8.826 8.967 1.00 96.50 88 ALA A N 1
ATOM 760 C CA . ALA A 1 88 ? 0.907 -7.861 7.923 1.00 96.50 88 ALA A CA 1
ATOM 761 C C . ALA A 1 88 ? 0.096 -8.494 6.7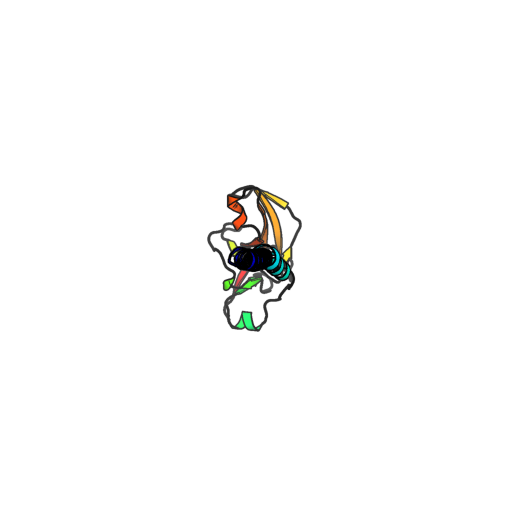88 1.00 96.50 88 ALA A C 1
ATOM 763 O O . ALA A 1 88 ? 0.141 -9.702 6.536 1.00 96.50 88 ALA A O 1
ATOM 764 N N . TYR A 1 89 ? -0.652 -7.642 6.104 1.00 97.12 89 TYR A N 1
ATOM 765 C CA . TYR A 1 89 ? -1.435 -7.977 4.930 1.00 97.12 89 TYR A CA 1
ATOM 766 C C . TYR A 1 89 ? -0.700 -7.550 3.670 1.00 97.12 89 TYR A C 1
ATOM 768 O O . TYR A 1 89 ? -0.058 -6.503 3.650 1.00 97.12 89 TYR A O 1
ATOM 776 N N . MET A 1 90 ? -0.829 -8.352 2.620 1.00 96.88 90 MET A N 1
ATOM 777 C CA . MET A 1 90 ? -0.396 -7.994 1.281 1.00 96.88 90 MET A CA 1
ATOM 778 C C . MET A 1 90 ? -1.616 -7.655 0.436 1.00 96.88 90 MET A C 1
ATOM 780 O O . MET A 1 90 ? -2.499 -8.500 0.296 1.00 96.88 90 MET A O 1
ATOM 784 N N . PHE A 1 91 ? -1.639 -6.457 -0.138 1.00 97.00 91 PHE A N 1
ATOM 785 C CA . PHE A 1 91 ? -2.692 -5.999 -1.038 1.00 97.00 91 PHE A CA 1
ATOM 786 C C . PHE A 1 91 ? -2.151 -5.765 -2.447 1.00 97.00 91 PHE A C 1
ATOM 788 O O . PHE A 1 91 ? -1.019 -5.297 -2.604 1.00 97.00 91 PHE A O 1
ATOM 795 N N . SER A 1 92 ? -2.965 -6.067 -3.458 1.00 95.50 92 SER A N 1
ATOM 796 C CA . SER A 1 92 ? -2.691 -5.713 -4.855 1.00 95.50 92 SER A CA 1
ATOM 797 C C . SER A 1 92 ? -2.798 -4.212 -5.094 1.00 95.50 92 SER A C 1
ATOM 799 O O . SER A 1 92 ? -2.015 -3.645 -5.850 1.00 95.50 92 SER A O 1
ATOM 801 N N . ASP A 1 93 ? -3.739 -3.563 -4.412 1.00 93.31 93 ASP A N 1
ATOM 802 C CA . ASP A 1 93 ? -4.006 -2.138 -4.542 1.00 93.31 93 ASP A CA 1
ATOM 803 C C . ASP A 1 93 ? -4.448 -1.521 -3.208 1.00 93.31 93 ASP A C 1
ATOM 805 O O . ASP A 1 93 ? -5.108 -2.164 -2.385 1.00 93.31 93 ASP A O 1
ATOM 809 N N . ALA A 1 94 ? -4.076 -0.259 -3.011 1.00 93.38 94 ALA A N 1
ATOM 810 C CA . ALA A 1 94 ? -4.417 0.562 -1.856 1.00 93.38 94 ALA A CA 1
ATOM 811 C C . ALA A 1 94 ? -4.713 1.991 -2.331 1.00 93.38 94 ALA A C 1
ATOM 813 O O . ALA A 1 94 ? -4.205 2.427 -3.359 1.00 93.38 94 ALA A O 1
ATOM 814 N N . LYS A 1 95 ? -5.531 2.732 -1.587 1.00 93.19 95 LYS A N 1
ATOM 815 C CA . LYS A 1 95 ? -5.980 4.102 -1.866 1.00 93.19 95 LYS A CA 1
ATOM 816 C C . LYS A 1 95 ? -5.733 4.999 -0.651 1.00 93.19 95 LYS A C 1
ATOM 818 O O . LYS A 1 95 ? -5.355 4.529 0.419 1.00 93.19 95 LYS A O 1
ATOM 823 N N . ASN A 1 96 ? -5.921 6.306 -0.841 1.00 92.62 96 ASN A N 1
ATOM 824 C CA . ASN A 1 96 ? -5.807 7.329 0.207 1.00 92.62 96 ASN A CA 1
ATOM 825 C C . ASN A 1 96 ? -4.493 7.238 1.014 1.00 92.62 96 ASN A C 1
ATOM 827 O O . ASN A 1 96 ? -4.470 7.316 2.246 1.00 92.62 96 ASN A O 1
ATOM 831 N N . PHE A 1 97 ? -3.387 7.066 0.289 1.00 94.75 97 PHE A N 1
ATOM 832 C CA . PHE A 1 97 ? -2.040 7.005 0.837 1.00 94.75 97 PHE A CA 1
ATOM 833 C C . PHE A 1 97 ? -1.102 7.978 0.119 1.00 94.75 97 PHE A C 1
ATOM 835 O O . PHE A 1 97 ? -1.368 8.407 -1.004 1.00 94.75 97 PHE A O 1
ATOM 842 N N . VAL A 1 98 ? 0.011 8.288 0.774 1.00 95.31 98 VAL A N 1
ATOM 843 C CA . VAL A 1 98 ? 1.149 9.028 0.220 1.00 95.31 98 VAL A CA 1
ATOM 844 C C . VAL A 1 98 ? 2.376 8.121 0.296 1.00 95.31 98 VAL A C 1
ATOM 846 O O . VAL A 1 98 ? 2.568 7.424 1.294 1.00 95.31 98 VAL A O 1
ATOM 849 N N . LEU A 1 99 ? 3.189 8.089 -0.762 1.00 95.94 99 LEU A N 1
ATOM 850 C CA . LEU A 1 99 ? 4.467 7.373 -0.751 1.00 95.94 99 LEU A CA 1
ATOM 851 C C . LEU A 1 99 ? 5.566 8.269 -0.199 1.00 95.94 99 LEU A C 1
ATOM 853 O O . LEU A 1 99 ? 5.675 9.430 -0.584 1.00 95.94 99 LEU A O 1
ATOM 857 N N . GLY A 1 100 ? 6.394 7.700 0.669 1.00 95.56 100 GLY A N 1
ATOM 858 C CA . GLY A 1 100 ? 7.662 8.304 1.050 1.00 95.56 100 GLY A CA 1
ATOM 859 C C . GLY A 1 100 ? 8.758 8.070 0.020 1.00 95.56 100 GLY A C 1
ATOM 860 O O . GLY A 1 100 ? 8.538 7.570 -1.083 1.00 95.56 100 GLY A O 1
ATOM 861 N N . GLU A 1 101 ? 9.977 8.393 0.434 1.00 96.25 101 GLU A N 1
ATOM 862 C CA . GLU A 1 101 ? 11.174 8.202 -0.375 1.00 96.25 101 GLU A CA 1
ATOM 863 C C . GLU A 1 101 ? 11.471 6.727 -0.662 1.00 96.25 101 GLU A C 1
ATOM 865 O O . GLU A 1 101 ? 11.246 5.832 0.163 1.00 96.25 101 GLU A O 1
ATOM 870 N N . ASN A 1 102 ? 12.073 6.499 -1.827 1.00 96.62 102 ASN A N 1
ATOM 871 C CA . ASN A 1 102 ? 12.533 5.187 -2.247 1.00 96.62 102 ASN A CA 1
ATOM 872 C C . ASN A 1 102 ? 13.770 4.791 -1.441 1.00 96.62 102 ASN A C 1
ATOM 874 O O . ASN A 1 102 ? 14.810 5.444 -1.507 1.00 96.62 102 ASN A O 1
ATOM 878 N N . LYS A 1 103 ? 13.680 3.676 -0.722 1.00 95.81 103 LYS A N 1
ATOM 879 C CA . LYS A 1 103 ? 14.758 3.151 0.115 1.00 95.81 103 LYS A CA 1
ATOM 880 C C . LYS A 1 103 ? 15.065 1.720 -0.285 1.00 95.81 103 LYS A C 1
ATOM 882 O O . LYS A 1 103 ? 14.171 0.899 -0.489 1.00 95.81 103 LYS A O 1
ATOM 887 N N . VAL A 1 104 ? 16.350 1.399 -0.376 1.00 96.56 104 VAL A N 1
ATOM 888 C CA . VAL A 1 104 ? 16.789 0.016 -0.566 1.00 96.56 104 VAL A CA 1
ATOM 889 C C . VAL A 1 104 ? 16.802 -0.667 0.797 1.00 96.56 104 VAL A C 1
ATOM 891 O O . VAL A 1 104 ? 17.523 -0.232 1.691 1.00 96.56 104 VAL A O 1
ATOM 894 N N . ARG A 1 105 ? 16.013 -1.732 0.968 1.00 94.94 105 ARG A N 1
ATOM 895 C CA . ARG A 1 105 ? 15.939 -2.504 2.218 1.00 94.94 105 ARG A CA 1
ATOM 896 C C . ARG A 1 105 ? 16.286 -3.969 1.981 1.00 94.94 105 ARG A C 1
ATOM 898 O O . ARG A 1 105 ? 15.881 -4.560 0.977 1.00 94.94 105 ARG A O 1
ATOM 905 N N . GLN A 1 106 ? 17.018 -4.550 2.929 1.00 94.25 106 GLN A N 1
ATOM 906 C CA . GLN A 1 106 ? 17.196 -5.995 3.034 1.00 94.25 106 GLN A CA 1
ATOM 907 C C . GLN A 1 106 ? 16.033 -6.562 3.853 1.00 94.25 106 GLN A C 1
ATOM 909 O O . GLN A 1 106 ? 15.851 -6.195 5.011 1.00 94.25 106 GLN A O 1
ATOM 914 N N . LEU A 1 107 ? 15.229 -7.428 3.241 1.00 91.75 107 LEU A N 1
ATOM 915 C CA . LEU A 1 107 ? 14.090 -8.097 3.870 1.00 91.75 107 LEU A CA 1
ATOM 916 C C . LEU A 1 107 ? 14.336 -9.611 3.902 1.00 91.75 107 LEU A C 1
ATOM 918 O O . LEU A 1 107 ? 15.266 -10.111 3.270 1.00 91.75 107 LEU A O 1
ATOM 922 N N . MET A 1 108 ? 13.478 -10.359 4.603 1.00 87.31 108 MET A N 1
ATOM 923 C CA . MET A 1 108 ? 13.642 -11.812 4.793 1.00 87.31 108 MET A CA 1
ATOM 924 C C . MET A 1 108 ? 13.843 -12.586 3.482 1.00 87.31 108 MET A C 1
ATOM 926 O O . MET A 1 108 ? 14.594 -13.550 3.441 1.00 87.31 108 MET A O 1
ATOM 930 N N . THR A 1 109 ? 13.176 -12.168 2.404 1.00 88.38 109 THR A N 1
ATOM 931 C CA . THR A 1 109 ? 13.226 -12.858 1.106 1.00 88.38 109 THR A CA 1
ATOM 932 C C . THR A 1 109 ? 14.168 -12.195 0.100 1.00 88.38 109 THR A C 1
ATOM 934 O O . THR A 1 109 ? 14.053 -12.464 -1.094 1.00 88.38 109 THR A O 1
ATOM 937 N N . GLY A 1 110 ? 15.032 -11.278 0.542 1.00 92.50 110 GLY A N 1
ATOM 938 C CA . GLY A 1 110 ? 16.036 -10.627 -0.301 1.00 92.50 110 GLY A CA 1
ATOM 939 C C . GLY A 1 110 ? 15.995 -9.100 -0.279 1.00 92.50 110 GLY A C 1
ATOM 940 O O . GLY A 1 110 ? 15.334 -8.473 0.552 1.00 92.50 110 GLY A O 1
ATOM 941 N N . ARG A 1 111 ? 16.737 -8.502 -1.214 1.00 94.62 111 ARG A N 1
ATOM 942 C CA . ARG A 1 111 ? 16.901 -7.051 -1.357 1.00 94.62 111 ARG A CA 1
ATOM 943 C C . ARG A 1 111 ? 15.807 -6.463 -2.247 1.00 94.62 111 ARG A C 1
ATOM 945 O O . ARG A 1 111 ? 15.511 -7.011 -3.310 1.00 94.62 111 ARG A O 1
ATOM 952 N N . PHE A 1 112 ? 15.241 -5.329 -1.837 1.00 96.88 112 PHE A N 1
ATOM 953 C CA . PHE A 1 112 ? 14.187 -4.622 -2.572 1.00 96.88 112 PHE A CA 1
ATOM 954 C C . PHE A 1 112 ? 14.387 -3.107 -2.520 1.00 96.88 112 PHE A C 1
ATOM 956 O O . PHE A 1 112 ? 14.951 -2.585 -1.559 1.00 96.88 112 PHE A O 1
ATOM 963 N N . VAL A 1 113 ? 13.881 -2.400 -3.531 1.00 96.81 113 VAL A N 1
ATOM 964 C CA . VAL A 1 113 ? 13.550 -0.973 -3.412 1.00 96.81 113 VAL A CA 1
ATOM 965 C C . VAL A 1 113 ? 12.108 -0.893 -2.932 1.00 96.81 113 VAL A C 1
ATOM 967 O O . VAL A 1 113 ? 11.212 -1.456 -3.570 1.00 96.81 113 VAL A O 1
ATOM 970 N N . VAL A 1 114 ? 11.887 -0.209 -1.817 1.00 97.06 114 VAL A N 1
ATOM 971 C CA . VAL A 1 114 ? 10.566 -0.010 -1.221 1.00 97.06 114 VAL A CA 1
ATOM 972 C C . VAL A 1 114 ? 10.329 1.466 -0.931 1.00 97.06 114 VAL A C 1
ATOM 974 O O . VAL A 1 114 ? 11.284 2.226 -0.794 1.00 97.06 114 VAL A O 1
ATOM 977 N N . ALA A 1 115 ? 9.068 1.859 -0.805 1.00 97.44 115 ALA A N 1
ATOM 978 C CA . ALA A 1 115 ? 8.682 3.171 -0.293 1.00 97.44 115 ALA A CA 1
ATOM 979 C C . ALA A 1 115 ? 7.697 2.999 0.859 1.00 97.44 115 ALA A C 1
ATOM 981 O O . ALA A 1 115 ? 6.800 2.156 0.784 1.00 97.44 115 ALA A O 1
ATOM 982 N N . ASP A 1 116 ? 7.878 3.782 1.920 1.00 97.31 116 ASP A N 1
ATOM 983 C CA . ASP A 1 116 ? 6.960 3.792 3.058 1.00 97.31 116 ASP A CA 1
ATOM 984 C C . ASP A 1 116 ? 5.590 4.331 2.614 1.00 97.31 116 ASP A C 1
ATOM 986 O O . ASP A 1 116 ? 5.501 5.236 1.784 1.00 97.31 116 ASP A O 1
ATOM 990 N N . VAL A 1 117 ? 4.519 3.737 3.137 1.00 97.06 117 VAL A N 1
ATOM 991 C CA . VAL A 1 117 ? 3.129 4.071 2.806 1.00 97.06 117 VAL A CA 1
ATOM 992 C C . VAL A 1 117 ? 2.522 4.794 3.998 1.00 97.06 117 VAL A C 1
ATOM 994 O O . VAL A 1 117 ? 2.340 4.204 5.067 1.00 97.06 117 VAL A O 1
ATOM 997 N N . TYR A 1 118 ? 2.199 6.066 3.798 1.00 97.19 118 TYR A N 1
ATOM 998 C CA . TYR A 1 118 ? 1.623 6.944 4.808 1.00 97.19 118 TYR A CA 1
ATOM 999 C C . TYR A 1 118 ? 0.134 7.129 4.552 1.00 97.19 118 TYR A C 1
ATOM 1001 O O . TYR A 1 118 ? -0.288 7.274 3.406 1.00 97.19 118 TYR A O 1
ATOM 1009 N N . CYS A 1 119 ? -0.672 7.175 5.608 1.00 96.81 119 CYS A N 1
ATOM 1010 C CA . CYS A 1 119 ? -2.069 7.574 5.489 1.00 96.81 119 CYS A CA 1
ATOM 1011 C C . CYS A 1 119 ? -2.157 9.019 4.979 1.00 96.81 119 CYS A C 1
ATOM 1013 O O . CYS A 1 119 ? -1.585 9.917 5.598 1.00 96.81 119 CYS A O 1
ATOM 1015 N N . SER A 1 120 ? -2.915 9.271 3.906 1.00 95.38 120 SER A N 1
ATOM 1016 C CA . SER A 1 120 ? -3.023 10.625 3.340 1.00 95.38 120 SER A CA 1
ATOM 1017 C C . SER A 1 120 ? -3.732 11.623 4.258 1.00 95.38 120 SER A C 1
ATOM 1019 O O . SER A 1 120 ? -3.601 12.821 4.054 1.00 95.38 120 SER A O 1
ATOM 1021 N N . ASN A 1 121 ? -4.504 11.140 5.238 1.00 94.38 121 ASN A N 1
ATOM 1022 C CA . ASN A 1 121 ? -5.275 11.987 6.148 1.00 94.38 121 ASN A CA 1
ATOM 1023 C C . ASN A 1 121 ? -4.497 12.349 7.426 1.00 94.38 121 ASN A C 1
ATOM 1025 O O . ASN A 1 121 ? -4.444 13.508 7.809 1.00 94.38 121 ASN A O 1
ATOM 1029 N N . CYS A 1 122 ? -3.882 11.366 8.096 1.00 96.12 122 CYS A N 1
ATOM 1030 C CA . CYS A 1 122 ? -3.217 11.583 9.390 1.00 96.12 122 CYS A CA 1
ATOM 1031 C C . CYS A 1 122 ? -1.691 11.432 9.369 1.00 96.12 122 CYS A C 1
ATOM 1033 O O . CYS A 1 122 ? -1.060 11.602 10.409 1.00 96.12 122 CYS A O 1
ATOM 1035 N N . GLY A 1 123 ? -1.098 11.049 8.233 1.00 95.69 123 GLY A N 1
ATOM 1036 C CA . GLY A 1 123 ? 0.349 10.864 8.099 1.00 95.69 123 GLY A CA 1
ATOM 1037 C C . GLY A 1 123 ? 0.928 9.650 8.837 1.00 95.69 123 GLY A C 1
ATOM 1038 O O . GLY A 1 123 ? 2.142 9.491 8.878 1.00 95.69 123 GLY A O 1
ATOM 1039 N N . GLU A 1 124 ? 0.102 8.775 9.420 1.00 96.75 124 GLU A N 1
ATOM 1040 C CA . GLU A 1 124 ? 0.583 7.550 10.074 1.00 96.75 124 GLU A CA 1
ATOM 1041 C C . GLU A 1 124 ? 1.258 6.614 9.060 1.00 96.75 124 GLU A C 1
ATOM 1043 O O . GLU A 1 124 ? 0.710 6.375 7.981 1.00 96.75 124 GLU A O 1
ATOM 1048 N N . VAL A 1 125 ? 2.401 6.026 9.428 1.00 96.88 125 VAL A N 1
ATOM 1049 C CA . VAL A 1 125 ? 3.038 4.958 8.643 1.00 96.88 125 VAL A CA 1
ATOM 1050 C C . VAL A 1 125 ? 2.217 3.679 8.779 1.00 96.88 125 VAL A C 1
ATOM 1052 O O . VAL A 1 125 ? 2.100 3.107 9.864 1.00 96.88 125 VAL A O 1
ATOM 1055 N N . LEU A 1 126 ? 1.657 3.219 7.664 1.00 97.00 126 LEU A N 1
ATOM 1056 C CA . LEU A 1 126 ? 0.829 2.014 7.605 1.00 97.00 126 LEU A CA 1
ATOM 1057 C C . LEU A 1 126 ? 1.625 0.774 7.182 1.00 97.00 126 LEU A C 1
ATOM 1059 O O . LEU A 1 126 ? 1.230 -0.348 7.497 1.00 97.00 126 LEU A O 1
ATOM 1063 N N . GLY A 1 127 ? 2.727 0.970 6.456 1.00 96.81 127 GLY A N 1
ATOM 1064 C CA . GLY A 1 127 ? 3.575 -0.100 5.937 1.00 96.81 127 GLY A CA 1
ATOM 1065 C C . GLY A 1 127 ? 4.444 0.377 4.773 1.00 96.81 127 GLY A C 1
ATOM 1066 O O . GLY A 1 127 ? 4.963 1.491 4.817 1.00 96.81 127 GLY A O 1
ATOM 1067 N N . TRP A 1 128 ? 4.617 -0.443 3.733 1.00 97.31 128 TRP A N 1
ATOM 1068 C CA . TRP A 1 128 ? 5.456 -0.116 2.571 1.00 97.31 128 TRP A CA 1
ATOM 1069 C C . TRP A 1 128 ? 4.959 -0.749 1.264 1.00 97.31 128 TRP A C 1
ATOM 1071 O O . TRP A 1 128 ? 4.265 -1.763 1.264 1.00 97.31 128 TRP A O 1
ATOM 1081 N N . LYS A 1 129 ? 5.367 -0.181 0.128 1.00 97.12 129 LYS A N 1
ATOM 1082 C CA . LYS A 1 129 ? 5.133 -0.715 -1.222 1.00 97.12 129 LYS A CA 1
ATOM 1083 C C . LYS A 1 129 ? 6.430 -1.260 -1.811 1.00 97.12 129 LYS A C 1
ATOM 1085 O O . LYS A 1 129 ? 7.473 -0.614 -1.702 1.00 97.12 129 LYS A O 1
ATOM 1090 N N . TYR A 1 130 ? 6.379 -2.415 -2.471 1.00 96.44 130 TYR A N 1
ATOM 1091 C CA . TYR A 1 130 ? 7.513 -2.908 -3.259 1.00 96.44 130 TYR A CA 1
ATOM 1092 C C . TYR A 1 130 ? 7.569 -2.199 -4.612 1.00 96.44 130 TYR A C 1
ATOM 1094 O O . TYR A 1 130 ? 6.633 -2.291 -5.403 1.00 96.44 130 TYR A O 1
ATOM 1102 N N . LEU A 1 131 ? 8.680 -1.528 -4.903 1.00 94.88 131 LEU A N 1
ATOM 1103 C CA . LEU A 1 131 ? 8.871 -0.792 -6.156 1.00 94.88 131 LEU A CA 1
ATOM 1104 C C . LEU A 1 131 ? 9.761 -1.544 -7.141 1.00 94.88 131 LEU A C 1
ATOM 1106 O O . LEU A 1 131 ? 9.533 -1.501 -8.346 1.00 94.88 131 LEU A O 1
ATOM 1110 N N . LYS A 1 132 ? 10.776 -2.247 -6.634 1.00 95.06 132 LYS A N 1
ATOM 1111 C CA . LYS A 1 132 ? 11.688 -3.046 -7.456 1.00 95.06 132 LYS A CA 1
ATOM 1112 C C . LYS A 1 132 ? 12.237 -4.215 -6.655 1.00 95.06 132 LYS A C 1
ATOM 1114 O O . LYS A 1 132 ? 12.552 -4.065 -5.474 1.00 95.06 132 LYS A O 1
ATOM 1119 N N . SER A 1 133 ? 12.400 -5.359 -7.311 1.00 94.38 133 SER A N 1
ATOM 1120 C CA . SER A 1 133 ? 13.179 -6.475 -6.783 1.00 94.38 133 SER A CA 1
ATOM 1121 C C . SER A 1 133 ? 14.511 -6.607 -7.517 1.00 94.38 133 SER A C 1
ATOM 1123 O O . SER A 1 133 ? 14.625 -6.254 -8.689 1.00 94.38 133 SER A O 1
ATOM 1125 N N . PHE A 1 134 ? 15.517 -7.120 -6.813 1.00 92.88 134 PHE A N 1
ATOM 1126 C CA . PHE A 1 134 ? 16.809 -7.486 -7.391 1.00 92.88 134 PHE A CA 1
ATOM 1127 C C . PHE A 1 134 ? 16.855 -8.957 -7.842 1.00 92.88 134 PHE A C 1
ATOM 1129 O O . PHE A 1 134 ? 17.811 -9.359 -8.499 1.00 92.88 134 PHE A O 1
ATOM 1136 N N . HIS A 1 135 ? 15.821 -9.751 -7.534 1.00 91.69 135 HIS A N 1
ATOM 1137 C CA . HIS A 1 135 ? 15.709 -11.149 -7.949 1.00 9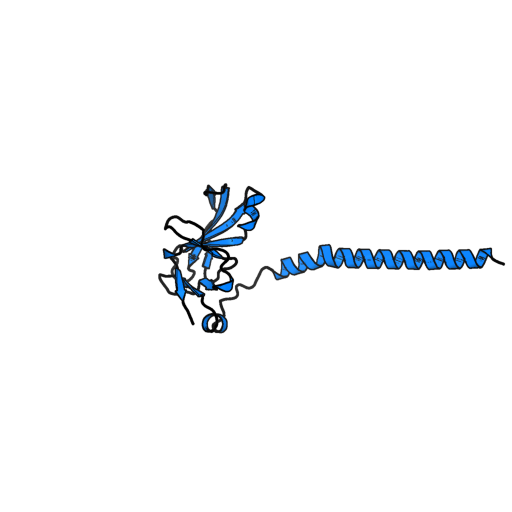1.69 135 HIS A CA 1
ATOM 1138 C C . HIS A 1 135 ? 14.396 -11.391 -8.691 1.00 91.69 135 HIS A C 1
ATOM 1140 O O . HIS A 1 135 ? 13.318 -11.090 -8.182 1.00 91.69 135 HIS A O 1
ATOM 1146 N N . VAL A 1 136 ? 14.478 -12.013 -9.870 1.00 90.00 136 VAL A N 1
ATOM 1147 C CA . VAL A 1 136 ? 13.312 -12.271 -10.733 1.00 90.00 136 VAL A CA 1
ATOM 1148 C C . VAL A 1 136 ? 12.256 -13.130 -10.031 1.00 90.00 136 VAL A C 1
ATOM 1150 O O . VAL A 1 136 ? 11.065 -12.852 -10.147 1.00 90.00 136 VAL A O 1
ATOM 1153 N N . SER A 1 137 ? 12.676 -14.103 -9.214 1.00 91.94 137 SER A N 1
ATOM 1154 C CA . SER A 1 137 ? 11.775 -14.956 -8.422 1.00 91.94 137 SER A CA 1
ATOM 1155 C C . SER A 1 137 ? 10.925 -14.187 -7.403 1.00 91.94 137 SER A C 1
ATOM 1157 O O . SER A 1 137 ? 9.937 -14.714 -6.901 1.00 91.94 137 SER A O 1
ATOM 1159 N N . GLN A 1 138 ? 11.284 -12.938 -7.096 1.00 93.31 138 GLN A N 1
ATOM 1160 C CA . GLN A 1 138 ? 10.576 -12.075 -6.154 1.00 93.31 138 GLN A CA 1
ATOM 1161 C C . GLN A 1 138 ? 9.782 -10.953 -6.846 1.00 93.31 138 GLN A C 1
ATOM 1163 O O . GLN A 1 138 ? 9.157 -10.139 -6.162 1.00 93.31 138 GLN A O 1
ATOM 1168 N N . ASN A 1 139 ? 9.756 -10.907 -8.185 1.00 91.50 139 ASN A N 1
ATOM 1169 C CA . ASN A 1 139 ? 9.039 -9.869 -8.934 1.00 91.50 139 ASN A CA 1
ATOM 1170 C C . ASN A 1 139 ? 7.529 -9.876 -8.686 1.00 91.50 139 ASN A C 1
ATOM 1172 O O . ASN A 1 139 ? 6.914 -8.820 -8.759 1.00 91.50 139 ASN A O 1
ATOM 1176 N N . TYR A 1 140 ? 6.945 -11.014 -8.296 1.00 91.44 140 TYR A N 1
ATOM 1177 C CA . TYR A 1 140 ? 5.525 -11.095 -7.939 1.00 91.44 140 TYR A CA 1
ATOM 1178 C C . TYR A 1 140 ? 5.133 -10.169 -6.773 1.00 91.44 140 TYR A C 1
ATOM 1180 O O . TYR A 1 140 ? 3.954 -9.913 -6.561 1.00 91.44 140 TYR A O 1
ATOM 1188 N N . LYS A 1 141 ? 6.099 -9.673 -5.985 1.00 92.94 141 LYS A N 1
ATOM 1189 C CA . LYS A 1 141 ? 5.846 -8.711 -4.904 1.00 92.94 141 LYS A CA 1
ATOM 1190 C C . LYS A 1 141 ? 5.793 -7.270 -5.395 1.00 92.94 141 LYS A C 1
ATOM 1192 O O . LYS A 1 141 ? 5.168 -6.450 -4.734 1.00 92.94 141 LYS A O 1
ATOM 1197 N N . VAL A 1 142 ? 6.455 -6.955 -6.508 1.00 95.12 142 VAL A N 1
ATOM 1198 C CA . VAL A 1 142 ? 6.567 -5.590 -7.036 1.00 95.12 142 VAL A CA 1
ATOM 1199 C C . VAL A 1 142 ? 5.185 -5.061 -7.417 1.00 95.12 142 VAL A C 1
ATOM 1201 O O . VAL A 1 142 ? 4.381 -5.778 -7.998 1.00 95.12 142 VAL A O 1
ATOM 1204 N N . GLY A 1 143 ? 4.906 -3.810 -7.054 1.00 93.88 143 GLY A N 1
ATOM 1205 C CA . GLY A 1 143 ? 3.604 -3.170 -7.234 1.00 93.88 143 GLY A CA 1
ATOM 1206 C C . GLY A 1 143 ? 2.648 -3.372 -6.058 1.00 93.88 143 GLY A C 1
ATOM 1207 O O . GLY A 1 143 ? 1.788 -2.523 -5.848 1.00 93.88 143 GLY A O 1
ATOM 1208 N N . ASN A 1 144 ? 2.850 -4.411 -5.246 1.00 96.56 144 ASN A N 1
ATOM 1209 C CA . ASN A 1 144 ? 1.972 -4.736 -4.127 1.00 96.56 144 ASN A CA 1
ATOM 1210 C C . ASN A 1 144 ? 2.361 -3.993 -2.840 1.00 96.56 144 ASN A C 1
ATOM 1212 O O . ASN A 1 144 ? 3.511 -3.581 -2.632 1.00 96.56 144 ASN A O 1
ATOM 1216 N N . PHE A 1 145 ? 1.380 -3.870 -1.953 1.00 97.38 145 PHE A N 1
ATOM 1217 C CA . PHE A 1 145 ? 1.464 -3.144 -0.692 1.00 97.38 145 PHE A CA 1
ATOM 1218 C C . PHE A 1 145 ? 1.535 -4.117 0.476 1.00 97.38 145 PHE A C 1
ATOM 1220 O O . PHE A 1 145 ? 0.758 -5.065 0.533 1.00 97.38 145 PHE A O 1
ATOM 1227 N N . ILE A 1 146 ? 2.430 -3.862 1.425 1.00 97.38 146 ILE A N 1
ATOM 1228 C CA . ILE A 1 146 ? 2.437 -4.508 2.734 1.00 97.38 146 ILE A CA 1
ATOM 1229 C C . ILE A 1 146 ? 1.916 -3.506 3.749 1.00 97.38 146 ILE A C 1
ATOM 1231 O O . ILE A 1 146 ? 2.510 -2.445 3.921 1.00 97.38 146 ILE A O 1
ATOM 1235 N N . ILE A 1 147 ? 0.816 -3.847 4.413 1.00 97.25 147 ILE A N 1
ATOM 1236 C CA . ILE A 1 147 ? 0.168 -3.005 5.419 1.00 97.25 147 ILE A CA 1
ATOM 1237 C C . ILE A 1 147 ? 0.101 -3.776 6.732 1.00 97.25 147 ILE A C 1
ATOM 1239 O O . ILE A 1 147 ? -0.366 -4.916 6.785 1.00 97.25 147 ILE A O 1
ATOM 1243 N N . GLU A 1 148 ? 0.580 -3.161 7.805 1.00 97.06 148 GLU A N 1
ATOM 1244 C CA . GLU A 1 148 ? 0.648 -3.792 9.116 1.00 97.06 148 GLU A CA 1
ATOM 1245 C C . GLU A 1 148 ? -0.741 -3.945 9.739 1.00 97.06 148 GLU A C 1
ATOM 1247 O O . GLU A 1 148 ? -1.507 -2.983 9.830 1.00 97.06 148 GLU A O 1
ATOM 1252 N N . LYS A 1 149 ? -1.060 -5.144 10.243 1.00 95.88 149 LYS A N 1
ATOM 1253 C CA . LYS A 1 149 ? -2.378 -5.437 10.827 1.00 95.88 149 LYS A CA 1
ATOM 1254 C C . LYS A 1 149 ? -2.689 -4.554 12.038 1.00 95.88 149 LYS A C 1
ATOM 1256 O O . LYS A 1 149 ? -3.843 -4.218 12.247 1.00 95.88 149 LYS A O 1
ATOM 1261 N N . ALA A 1 150 ? -1.679 -4.154 12.811 1.00 95.88 150 ALA A N 1
ATOM 1262 C CA . ALA A 1 150 ? -1.850 -3.268 13.966 1.00 95.88 150 ALA A CA 1
ATOM 1263 C C . ALA A 1 150 ? -2.202 -1.812 13.582 1.00 95.88 150 ALA A C 1
ATOM 1265 O O . ALA A 1 150 ? -2.684 -1.042 14.417 1.00 95.88 150 ALA A O 1
ATOM 1266 N N . LYS A 1 151 ? -1.953 -1.417 12.327 1.00 96.00 151 LYS A N 1
ATOM 1267 C CA . LYS A 1 151 ? -2.137 -0.045 11.826 1.00 96.00 151 LYS A CA 1
ATOM 1268 C C . LYS A 1 151 ? -3.441 0.147 11.056 1.00 96.00 151 LYS A C 1
ATOM 1270 O O . LYS A 1 151 ? -3.796 1.287 10.746 1.00 96.00 151 LYS A O 1
ATOM 1275 N N . VAL A 1 152 ? -4.174 -0.933 10.787 1.00 96.06 152 VAL A N 1
ATOM 1276 C CA . VAL A 1 152 ? -5.461 -0.894 10.088 1.00 96.06 152 VAL A CA 1
ATOM 1277 C C . VAL A 1 152 ? -6.543 -1.665 10.821 1.00 96.06 152 VAL A C 1
ATOM 1279 O O . VAL A 1 152 ? -6.278 -2.644 11.514 1.00 96.06 152 VAL A O 1
ATOM 1282 N N . LEU A 1 153 ? -7.782 -1.236 10.631 1.00 96.25 153 LEU A N 1
ATOM 1283 C CA . LEU A 1 153 ? -8.966 -1.889 11.160 1.00 96.25 153 LEU A CA 1
ATOM 1284 C C . LEU A 1 153 ? -9.776 -2.449 10.009 1.00 96.25 153 LEU A C 1
ATOM 1286 O O . LEU A 1 153 ? -9.879 -1.830 8.956 1.00 96.25 153 LEU A O 1
ATOM 1290 N N . LYS A 1 154 ? -10.316 -3.649 10.204 1.00 94.19 154 LYS A N 1
ATOM 1291 C CA . LYS A 1 154 ? -11.232 -4.247 9.243 1.00 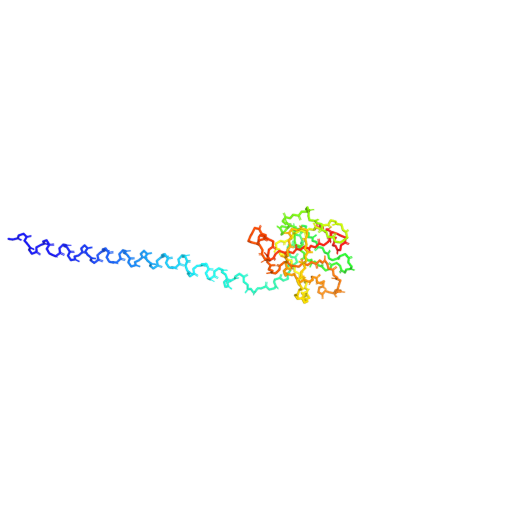94.19 154 LYS A CA 1
ATOM 1292 C C . LYS A 1 154 ? -12.639 -3.770 9.575 1.00 94.19 154 LYS A C 1
ATOM 1294 O O . LYS A 1 154 ? -13.119 -4.040 10.674 1.00 94.19 154 LYS A O 1
ATOM 1299 N N . GLU A 1 155 ? -13.268 -3.104 8.625 1.00 90.62 155 GLU A N 1
ATOM 1300 C CA . GLU A 1 155 ? -14.633 -2.603 8.723 1.00 90.62 155 GLU A CA 1
ATOM 1301 C C . GLU A 1 155 ? -15.545 -3.450 7.826 1.00 90.62 155 GLU A C 1
ATOM 1303 O O . GLU A 1 155 ? -15.116 -4.023 6.816 1.00 90.62 155 GLU A O 1
ATOM 1308 N N . TYR A 1 156 ? -16.783 -3.613 8.278 1.00 86.56 156 TYR A N 1
ATOM 1309 C CA . TYR A 1 156 ? -17.852 -4.292 7.561 1.00 86.56 156 TYR A CA 1
ATOM 1310 C C . TYR A 1 156 ? -18.923 -3.238 7.309 1.00 86.56 156 TYR A C 1
ATOM 1312 O O . TYR A 1 156 ? -19.200 -2.458 8.222 1.00 86.56 156 TYR A O 1
ATOM 1320 N N . ALA A 1 157 ? -19.441 -3.204 6.084 1.00 67.94 157 ALA A N 1
ATOM 1321 C CA . ALA A 1 157 ? -20.634 -2.442 5.759 1.00 67.94 157 ALA A CA 1
ATOM 1322 C C . ALA A 1 157 ? -21.845 -2.972 6.533 1.00 67.94 157 ALA A C 1
ATOM 1324 O O . ALA A 1 157 ? -21.889 -4.211 6.749 1.00 67.94 157 ALA A O 1
#

pLDDT: mean 83.84, std 16.72, range [38.78, 97.44]